Protein AF-A0A9E2HYE9-F1 (afdb_monomer_lite)

Sequence (59 aa):
ELYGTKVEFGREYIIPKPFDKRLIVEVSSAVAAAALHSGASTLSGFDIESYKKQLSTRI

pLDDT: mean 85.88, std 9.74, range [53.94, 96.75]

Radius of gyration: 14.39 Å; chains: 1; bounding box: 31×24×35 Å

Foldseek 3Di:
DPPPDDDDDDPVHPDDDPPPLVCQLVVVLVVVVVCVVVVVDPDPPDDSVVSSVVSVVVD

Structure (mmCIF, N/CA/C/O backbone):
data_AF-A0A9E2HYE9-F1
#
_entry.id   AF-A0A9E2HYE9-F1
#
loop_
_atom_site.group_PDB
_atom_site.id
_atom_site.type_symbol
_atom_site.label_atom_id
_atom_site.label_alt_id
_atom_site.label_comp_id
_atom_site.label_asym_id
_atom_site.label_entity_id
_atom_site.label_seq_id
_atom_site.pdbx_PDB_ins_code
_atom_site.Cartn_x
_atom_site.Cartn_y
_atom_site.Cartn_z
_atom_site.occupancy
_atom_site.B_iso_or_equiv
_atom_site.auth_seq_id
_atom_site.auth_comp_id
_atom_site.auth_asym_id
_atom_site.auth_atom_id
_atom_site.pdbx_PDB_model_num
ATOM 1 N N . GLU A 1 1 ? -10.402 7.715 15.343 1.00 53.94 1 GLU A N 1
ATOM 2 C CA . GLU A 1 1 ? -11.855 7.460 15.438 1.00 53.94 1 GLU A CA 1
ATOM 3 C C . GLU A 1 1 ? -12.399 7.273 14.032 1.00 53.94 1 GLU A C 1
ATOM 5 O O . GLU A 1 1 ? -11.978 7.999 13.140 1.00 53.94 1 GLU A O 1
ATOM 10 N N . LEU A 1 2 ? -13.265 6.287 13.812 1.00 59.03 2 LEU A N 1
ATOM 11 C CA . LEU A 1 2 ? -13.988 6.111 12.550 1.00 59.03 2 LEU A CA 1
ATOM 12 C C . LEU A 1 2 ? -15.459 6.366 12.849 1.00 59.03 2 LEU A C 1
ATOM 14 O O . LEU A 1 2 ? -16.032 5.671 13.683 1.00 59.03 2 LEU A O 1
ATOM 18 N N . TYR A 1 3 ? -16.049 7.384 12.218 1.00 63.75 3 TYR A N 1
ATOM 19 C CA . TYR A 1 3 ? -17.456 7.757 12.424 1.00 63.75 3 TYR A CA 1
ATOM 20 C C . TYR A 1 3 ? -17.841 7.950 13.908 1.00 63.75 3 TYR A C 1
ATOM 22 O O . TYR A 1 3 ? -18.897 7.505 14.346 1.00 63.75 3 TYR A O 1
ATOM 30 N N . GLY A 1 4 ? -16.957 8.559 14.708 1.00 67.38 4 GLY A N 1
ATOM 31 C CA . GLY A 1 4 ? -17.219 8.846 16.127 1.00 67.38 4 GLY A CA 1
ATOM 32 C C . GLY A 1 4 ? -17.192 7.630 17.061 1.00 67.38 4 GLY A C 1
ATOM 33 O O . GLY A 1 4 ? -17.512 7.768 18.235 1.00 67.38 4 GLY A O 1
ATOM 34 N N 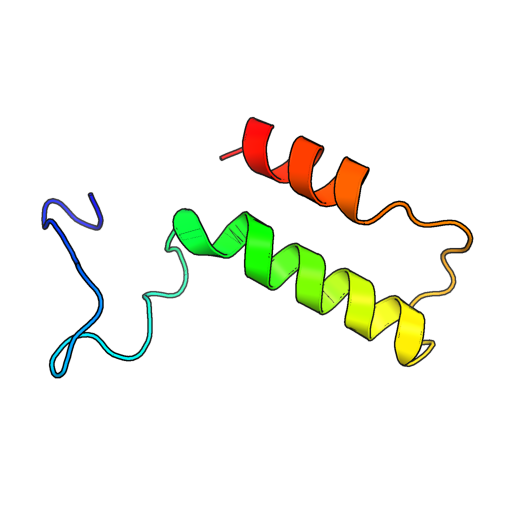. THR A 1 5 ? -16.790 6.449 16.574 1.00 67.50 5 THR A N 1
ATOM 35 C CA . THR A 1 5 ? -16.618 5.247 17.403 1.00 67.50 5 THR A CA 1
ATOM 36 C C . THR A 1 5 ? -15.160 4.787 17.371 1.00 67.50 5 THR A C 1
ATOM 38 O O . THR A 1 5 ? -14.468 4.868 16.346 1.00 67.50 5 THR A O 1
ATOM 41 N N . LYS A 1 6 ? -14.653 4.3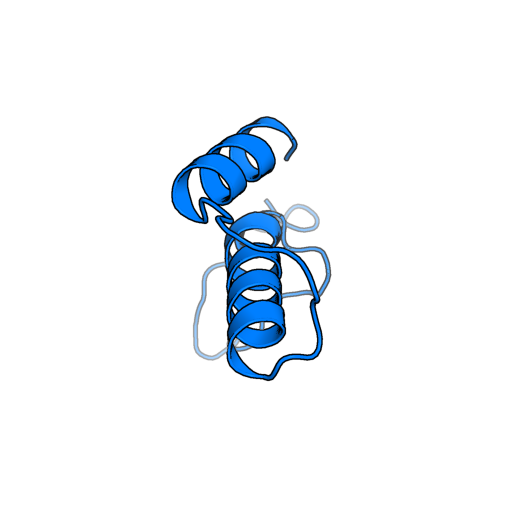11 18.513 1.00 67.19 6 LYS A N 1
ATOM 42 C CA . LYS A 1 6 ? -13.329 3.695 18.604 1.00 67.19 6 LYS A CA 1
ATOM 43 C C . LYS A 1 6 ? -13.451 2.251 18.113 1.00 67.19 6 LYS A C 1
ATOM 45 O O . LYS A 1 6 ? -13.970 1.396 18.818 1.00 67.19 6 LYS A O 1
ATOM 50 N N . VAL A 1 7 ? -13.056 2.015 16.862 1.00 73.69 7 VAL A N 1
ATOM 51 C CA . VAL A 1 7 ? -13.214 0.711 16.207 1.00 73.69 7 VAL A CA 1
ATOM 52 C C . VAL A 1 7 ? -11.890 -0.051 16.245 1.00 73.69 7 VAL A C 1
ATOM 54 O O . VAL A 1 7 ? -10.900 0.351 15.619 1.00 73.69 7 VAL A O 1
ATOM 57 N N . GLU A 1 8 ? -11.882 -1.148 16.992 1.00 79.25 8 GLU A N 1
ATOM 58 C CA . GLU A 1 8 ? -10.753 -2.067 17.126 1.00 79.25 8 GLU A CA 1
ATOM 59 C C . GLU A 1 8 ? -11.066 -3.375 16.400 1.00 79.25 8 GLU A C 1
ATOM 61 O O . GLU A 1 8 ? -12.224 -3.780 16.299 1.00 79.25 8 GLU A O 1
ATOM 66 N N . PHE A 1 9 ? -10.034 -4.008 15.842 1.00 81.06 9 PHE A N 1
ATOM 67 C CA . PHE A 1 9 ? -10.200 -5.283 15.156 1.00 81.06 9 PHE A CA 1
ATOM 68 C C . PHE A 1 9 ? -10.641 -6.361 16.145 1.00 81.06 9 PHE A C 1
ATOM 70 O O . PHE A 1 9 ? -10.082 -6.493 17.231 1.00 81.06 9 PHE A O 1
ATOM 77 N N . GLY A 1 10 ? -11.650 -7.136 15.761 1.00 84.06 10 GLY A N 1
ATOM 78 C CA . GLY A 1 10 ? -12.234 -8.163 16.614 1.00 84.06 10 GLY A CA 1
ATOM 79 C C . GLY A 1 10 ? -13.294 -8.969 15.879 1.00 84.06 10 GLY A C 1
ATOM 80 O O . GLY A 1 10 ? -13.526 -8.765 14.690 1.00 84.06 10 GLY A O 1
ATOM 81 N N . ARG A 1 11 ? -13.968 -9.875 16.595 1.00 86.88 11 ARG A N 1
ATOM 82 C CA . ARG A 1 11 ? -15.016 -10.744 16.024 1.00 86.88 11 ARG A CA 1
ATOM 83 C C . ARG A 1 11 ? -16.086 -9.957 15.255 1.00 86.88 11 ARG A C 1
ATOM 85 O O . ARG A 1 11 ? -16.500 -10.386 14.187 1.00 86.88 11 ARG A O 1
ATOM 92 N N . GLU A 1 12 ? -16.461 -8.791 15.773 1.00 82.75 12 GLU A N 1
ATOM 93 C CA . GLU A 1 12 ? -17.493 -7.922 15.193 1.00 82.75 12 GLU A CA 1
ATOM 94 C C . GLU A 1 12 ? -16.933 -6.893 14.185 1.00 82.75 12 GLU A C 1
ATOM 96 O O . GLU A 1 12 ? -17.687 -6.159 13.550 1.00 82.75 12 GLU A O 1
ATOM 101 N N . TYR A 1 13 ? -15.607 -6.823 14.018 1.00 80.56 13 TYR A N 1
ATOM 102 C CA . TYR A 1 13 ? -14.926 -5.909 13.097 1.00 80.56 13 TYR A CA 1
ATOM 103 C C . TYR A 1 13 ? -13.680 -6.580 12.505 1.00 80.56 13 TYR A C 1
ATOM 105 O O . TYR A 1 13 ? -12.545 -6.314 12.901 1.00 80.56 13 TYR A O 1
ATOM 113 N N . ILE A 1 14 ? -13.924 -7.504 11.574 1.00 84.88 14 ILE A N 1
ATOM 114 C CA . ILE A 1 14 ? -12.886 -8.306 10.908 1.00 84.88 14 ILE A CA 1
ATOM 115 C C . ILE A 1 14 ? -12.339 -7.567 9.686 1.00 84.88 14 ILE A C 1
ATOM 117 O O . ILE A 1 14 ? -11.129 -7.493 9.489 1.00 84.88 14 ILE A O 1
ATOM 121 N N . ILE A 1 15 ? -13.239 -7.013 8.867 1.00 85.38 15 ILE A N 1
ATOM 122 C CA . ILE A 1 15 ? -12.879 -6.290 7.649 1.00 85.38 15 ILE A CA 1
ATOM 123 C C . ILE A 1 15 ? -13.038 -4.790 7.903 1.00 85.38 15 ILE A C 1
ATOM 125 O O . ILE A 1 15 ? -14.125 -4.334 8.278 1.00 85.38 15 ILE A O 1
ATOM 129 N N . PRO A 1 16 ? -11.970 -4.013 7.692 1.00 80.25 16 PRO A N 1
ATOM 130 C CA . PRO A 1 16 ? -11.997 -2.584 7.912 1.00 80.25 16 PRO A CA 1
ATOM 131 C C . PRO A 1 16 ? -12.869 -1.857 6.889 1.00 80.25 16 PRO A C 1
ATOM 133 O O . PRO A 1 16 ? -13.092 -2.323 5.772 1.00 80.25 16 PRO A O 1
ATOM 136 N N . LYS A 1 17 ? -13.366 -0.677 7.266 1.00 82.56 17 LYS A N 1
ATOM 137 C CA . LYS A 1 17 ? -14.151 0.155 6.349 1.00 82.56 17 LYS A CA 1
ATOM 138 C C . LYS A 1 17 ? -13.271 0.689 5.200 1.00 82.56 17 LYS A C 1
ATOM 140 O O . LYS A 1 17 ? -12.102 0.986 5.436 1.00 82.56 17 LYS A O 1
ATOM 145 N N . PRO A 1 18 ? -13.827 0.896 3.988 1.00 77.75 18 PRO A N 1
ATOM 146 C CA . PRO A 1 18 ? -13.057 1.289 2.799 1.00 77.75 18 PRO A CA 1
ATOM 147 C C . PRO A 1 18 ? -12.188 2.547 2.950 1.00 77.75 18 PRO A C 1
ATOM 149 O O . PRO A 1 18 ? -11.141 2.645 2.322 1.00 77.75 18 PRO A O 1
ATOM 152 N N . PHE A 1 19 ? -12.604 3.499 3.789 1.00 75.44 19 PHE A N 1
ATOM 153 C CA . PHE A 1 19 ? -11.896 4.766 4.020 1.00 75.44 19 PHE A CA 1
ATOM 154 C C . PHE A 1 19 ? -11.203 4.824 5.388 1.00 75.44 19 PHE A C 1
ATOM 156 O O . PHE A 1 19 ? -11.002 5.899 5.954 1.00 75.44 19 PHE A O 1
ATOM 163 N N . ASP A 1 20 ? -10.855 3.667 5.953 1.00 83.12 20 ASP A N 1
ATOM 164 C CA . ASP A 1 20 ? -10.029 3.601 7.154 1.00 83.12 20 ASP A CA 1
ATOM 165 C C . ASP A 1 20 ? -8.625 4.140 6.849 1.00 83.12 20 ASP A C 1
ATOM 167 O O . ASP A 1 20 ? -7.810 3.487 6.193 1.00 83.12 20 ASP A O 1
ATOM 171 N N . LYS A 1 21 ? -8.338 5.351 7.345 1.00 79.31 21 LYS A N 1
ATOM 172 C CA . LYS A 1 21 ? -7.049 6.029 7.154 1.00 79.31 21 LYS A CA 1
ATOM 173 C C . LYS A 1 21 ? -5.852 5.167 7.555 1.00 79.31 21 LYS A C 1
ATOM 175 O O . LYS A 1 21 ? -4.791 5.302 6.953 1.00 79.31 21 LYS A O 1
ATOM 180 N N . ARG A 1 22 ? -6.026 4.255 8.522 1.00 80.38 22 ARG A N 1
ATOM 181 C CA . ARG A 1 22 ? -4.963 3.354 8.997 1.00 80.38 22 ARG A CA 1
ATOM 182 C C . ARG A 1 22 ? -4.451 2.421 7.901 1.00 80.38 22 ARG A C 1
ATOM 184 O O . ARG A 1 22 ? -3.335 1.931 8.001 1.00 80.38 22 ARG A O 1
ATOM 191 N N . LEU A 1 23 ? -5.249 2.180 6.862 1.00 87.25 23 LEU A N 1
ATOM 192 C CA . LEU A 1 23 ? -4.934 1.230 5.797 1.00 87.25 23 LEU A CA 1
ATOM 193 C C . LEU A 1 23 ? -4.460 1.881 4.517 1.00 87.25 23 LEU A C 1
ATOM 195 O O . LEU A 1 23 ? -3.930 1.185 3.659 1.00 87.25 23 LEU A O 1
ATOM 199 N N . ILE A 1 24 ? -4.628 3.194 4.377 1.00 88.19 24 ILE A N 1
ATOM 200 C CA . ILE A 1 24 ? -4.244 3.901 3.155 1.00 88.19 24 ILE A CA 1
ATOM 201 C C . ILE A 1 24 ? -2.757 3.675 2.862 1.00 88.19 24 ILE A C 1
ATOM 203 O O . ILE A 1 24 ? -2.405 3.396 1.718 1.00 88.19 24 ILE A O 1
ATOM 207 N N . VAL A 1 25 ? -1.899 3.728 3.886 1.00 91.69 25 VAL A N 1
ATOM 208 C CA . VAL A 1 25 ? -0.456 3.473 3.735 1.00 91.69 25 VAL A CA 1
ATOM 209 C C . VAL A 1 25 ? -0.196 2.026 3.326 1.00 91.69 25 VAL A C 1
ATOM 211 O O . VAL A 1 25 ? 0.492 1.791 2.333 1.00 91.69 25 VAL A O 1
ATOM 214 N N . GLU A 1 26 ? -0.764 1.067 4.056 1.00 90.75 26 GLU A N 1
ATOM 215 C CA . GLU A 1 26 ? -0.461 -0.355 3.876 1.00 90.75 26 GLU A CA 1
ATOM 216 C C . GLU A 1 26 ? -0.992 -0.886 2.540 1.00 90.75 26 GLU A C 1
ATOM 218 O O . GLU A 1 26 ? -0.245 -1.454 1.745 1.00 90.75 26 GLU A O 1
ATOM 223 N N . VAL A 1 27 ? -2.266 -0.620 2.241 1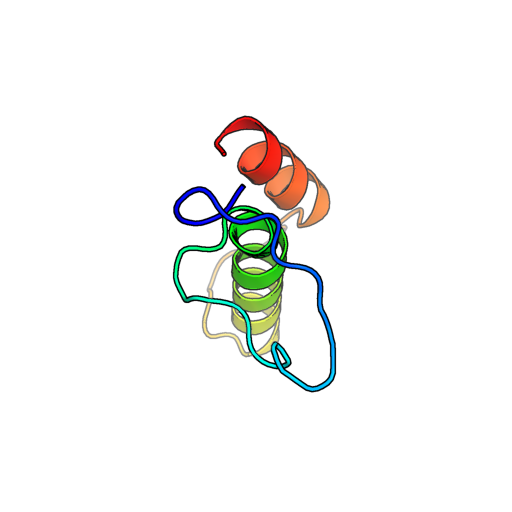.00 91.88 27 VAL A N 1
ATOM 224 C CA . VAL A 1 27 ? -2.930 -1.091 1.021 1.00 91.88 27 VAL A CA 1
ATOM 225 C C . VAL A 1 27 ? -2.288 -0.472 -0.214 1.00 91.88 27 VAL A C 1
ATOM 227 O O . VAL A 1 27 ? -1.960 -1.195 -1.152 1.00 91.88 27 VAL A O 1
ATOM 230 N N . SER A 1 28 ? -2.050 0.844 -0.220 1.00 92.94 28 SER A N 1
ATOM 231 C CA . SER A 1 28 ? -1.445 1.505 -1.386 1.00 92.94 28 SER A CA 1
ATOM 232 C C . SER A 1 28 ? -0.024 1.002 -1.644 1.00 92.94 28 SER A C 1
ATOM 234 O O . SER A 1 28 ? 0.352 0.782 -2.793 1.00 92.94 28 SER A O 1
ATOM 236 N N . SER A 1 29 ? 0.758 0.773 -0.584 1.00 94.00 29 SER A N 1
ATOM 237 C CA . SER A 1 29 ? 2.124 0.251 -0.707 1.00 94.00 29 SER A CA 1
ATOM 238 C C . SER A 1 29 ? 2.138 -1.194 -1.203 1.00 94.00 29 SER A C 1
ATOM 240 O O . SER A 1 29 ? 2.924 -1.527 -2.088 1.00 94.00 29 SER A O 1
ATOM 242 N N . ALA A 1 30 ? 1.237 -2.042 -0.698 1.00 94.00 30 ALA A N 1
ATOM 243 C CA . ALA A 1 30 ? 1.093 -3.421 -1.154 1.00 94.00 30 ALA A CA 1
ATOM 244 C C . ALA A 1 30 ? 0.672 -3.498 -2.631 1.00 94.00 30 ALA A C 1
ATOM 246 O O . ALA A 1 30 ? 1.240 -4.280 -3.394 1.00 94.00 30 ALA A O 1
ATOM 247 N N . VAL A 1 31 ? -0.268 -2.649 -3.060 1.00 94.69 31 VAL A N 1
ATOM 248 C CA . VAL A 1 31 ? -0.678 -2.549 -4.469 1.00 94.69 31 VAL A CA 1
ATOM 249 C C . VAL A 1 31 ? 0.485 -2.0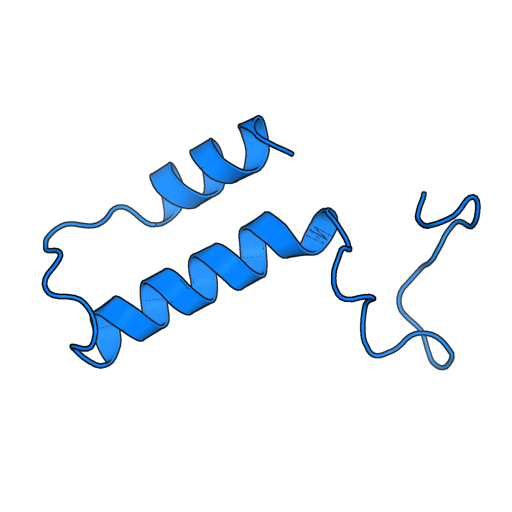84 -5.344 1.00 94.69 31 VAL A C 1
ATOM 251 O O . VAL A 1 31 ? 0.715 -2.671 -6.398 1.00 94.69 31 VAL A O 1
ATOM 254 N N . ALA A 1 32 ? 1.259 -1.086 -4.905 1.00 94.31 32 ALA A N 1
ATOM 255 C CA . ALA A 1 32 ? 2.441 -0.630 -5.635 1.00 94.31 32 ALA A CA 1
ATOM 256 C C . ALA A 1 32 ? 3.487 -1.750 -5.790 1.00 94.31 32 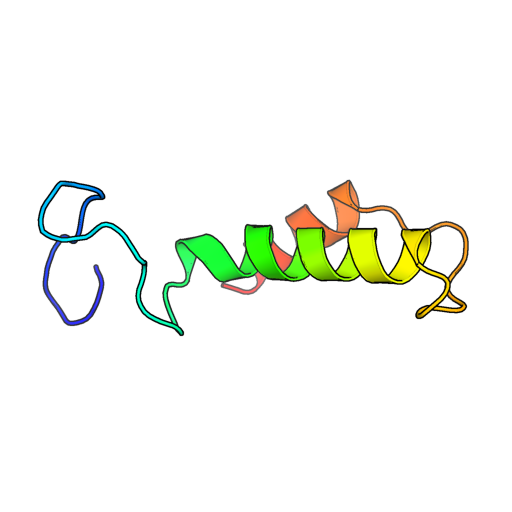ALA A C 1
ATOM 258 O O . ALA A 1 32 ? 3.985 -1.975 -6.892 1.00 94.31 32 ALA A O 1
ATOM 259 N N . ALA A 1 33 ? 3.765 -2.507 -4.723 1.00 93.06 33 ALA A N 1
ATOM 260 C CA . ALA A 1 33 ? 4.661 -3.665 -4.773 1.00 93.06 33 ALA A CA 1
ATOM 261 C C . ALA A 1 33 ? 4.165 -4.737 -5.753 1.00 93.06 33 ALA A C 1
ATOM 263 O O . ALA A 1 33 ? 4.927 -5.235 -6.583 1.00 93.06 33 ALA A O 1
ATOM 264 N N . ALA A 1 34 ? 2.876 -5.075 -5.677 1.00 95.38 34 ALA A N 1
ATOM 265 C CA . ALA A 1 34 ? 2.257 -6.063 -6.549 1.00 95.38 34 ALA A CA 1
ATOM 266 C C . ALA A 1 34 ? 2.285 -5.619 -8.017 1.00 95.38 34 ALA A C 1
ATOM 268 O O . ALA A 1 34 ? 2.538 -6.437 -8.899 1.00 95.38 34 ALA A O 1
ATOM 269 N N . ALA A 1 35 ? 2.084 -4.328 -8.290 1.00 95.50 35 ALA A N 1
ATOM 270 C CA . ALA A 1 35 ? 2.158 -3.775 -9.637 1.00 95.50 35 ALA A CA 1
ATOM 271 C C . ALA A 1 35 ? 3.568 -3.901 -10.238 1.00 95.50 35 ALA A C 1
ATOM 273 O O . ALA A 1 35 ? 3.701 -4.221 -11.416 1.00 95.50 35 ALA A O 1
ATOM 274 N N . LEU A 1 36 ? 4.615 -3.704 -9.430 1.00 93.31 36 LEU A N 1
ATOM 275 C CA . LEU A 1 36 ? 6.004 -3.906 -9.857 1.00 93.31 36 LEU A CA 1
ATOM 276 C C . LEU A 1 36 ? 6.306 -5.385 -10.111 1.00 93.31 36 LEU A C 1
ATOM 278 O O . LEU A 1 36 ? 6.873 -5.730 -11.141 1.00 93.31 36 LEU A O 1
ATOM 282 N N . HIS A 1 37 ? 5.896 -6.267 -9.195 1.00 92.88 37 HIS A N 1
ATOM 283 C CA . HIS A 1 37 ? 6.174 -7.700 -9.303 1.00 92.88 37 HIS A CA 1
ATOM 284 C C . HIS A 1 37 ? 5.422 -8.358 -10.470 1.00 92.88 37 HIS A C 1
ATOM 286 O O . HIS A 1 37 ? 5.980 -9.181 -11.187 1.00 92.88 37 HIS A O 1
ATOM 292 N N . SER A 1 38 ? 4.164 -7.979 -10.693 1.00 96.00 38 SER A N 1
ATOM 293 C CA . SER A 1 38 ? 3.350 -8.517 -11.792 1.00 96.00 38 SER A CA 1
ATOM 294 C C . SER A 1 38 ? 3.725 -7.967 -13.172 1.00 96.00 38 SER A C 1
ATOM 296 O O . SER A 1 38 ? 3.186 -8.436 -14.171 1.00 96.00 38 SER A O 1
ATOM 298 N N . GLY A 1 39 ? 4.601 -6.959 -13.248 1.00 93.75 39 GLY A N 1
ATOM 299 C CA . GLY A 1 39 ? 4.893 -6.245 -14.493 1.00 93.75 39 GLY A CA 1
ATOM 300 C C . GLY A 1 39 ? 3.747 -5.349 -14.978 1.00 93.75 39 GLY A C 1
ATOM 301 O O . GLY A 1 39 ? 3.820 -4.811 -16.079 1.00 93.75 39 GLY A O 1
ATOM 302 N N . ALA A 1 40 ? 2.699 -5.155 -14.167 1.00 96.75 40 ALA A N 1
ATOM 303 C CA . ALA A 1 40 ? 1.634 -4.196 -14.457 1.00 96.75 40 ALA A CA 1
ATOM 304 C C . ALA A 1 40 ? 2.142 -2.742 -14.447 1.00 96.75 40 ALA A C 1
ATOM 306 O O . ALA A 1 40 ? 1.545 -1.869 -15.072 1.00 96.75 40 ALA A O 1
ATOM 307 N N . SER A 1 41 ? 3.243 -2.479 -13.738 1.00 94.44 41 SER A N 1
ATOM 308 C CA . SER A 1 41 ? 3.950 -1.201 -13.730 1.00 94.44 41 SER A CA 1
ATOM 309 C C . SER A 1 41 ? 5.263 -1.294 -14.507 1.00 94.44 41 SER A C 1
ATOM 311 O O . SER A 1 41 ? 6.030 -2.236 -14.333 1.00 94.44 41 SER A O 1
ATOM 313 N N . THR A 1 42 ? 5.562 -0.269 -15.309 1.00 93.50 42 THR A N 1
ATOM 314 C CA . THR A 1 42 ? 6.847 -0.108 -16.016 1.00 93.50 42 THR A CA 1
ATOM 315 C C . THR A 1 42 ? 7.888 0.660 -15.195 1.00 93.50 42 THR A C 1
ATOM 317 O O . THR A 1 42 ? 8.946 1.020 -15.707 1.00 93.50 42 THR A O 1
ATOM 320 N N . LEU A 1 43 ? 7.571 0.997 -13.944 1.00 90.38 43 LEU A N 1
ATOM 321 C CA . LEU A 1 43 ? 8.393 1.861 -13.107 1.00 90.38 43 LEU A CA 1
ATOM 322 C C . LEU A 1 43 ? 9.578 1.070 -12.532 1.00 90.38 43 LEU A C 1
ATOM 324 O O . LEU A 1 43 ? 9.394 0.053 -11.873 1.00 90.38 43 LEU A O 1
ATOM 328 N N . SER A 1 44 ? 10.803 1.534 -12.772 1.00 84.81 44 SER A N 1
ATOM 329 C CA . SER A 1 44 ? 12.035 0.897 -12.288 1.00 84.81 44 SER A CA 1
ATOM 330 C C . SER A 1 44 ? 12.628 1.650 -11.096 1.00 84.81 44 SER A C 1
ATOM 332 O O . SER A 1 44 ? 12.595 2.878 -11.074 1.00 84.81 44 SER A O 1
ATOM 334 N N . GLY A 1 45 ? 13.229 0.935 -10.139 1.00 84.25 45 GLY A N 1
ATOM 335 C CA . GLY A 1 45 ? 13.934 1.561 -9.008 1.00 84.25 45 GLY A CA 1
ATOM 336 C C . GLY A 1 45 ? 13.012 2.221 -7.979 1.00 84.25 45 GLY A C 1
ATOM 337 O O . GLY A 1 45 ? 13.389 3.206 -7.351 1.00 84.25 45 GLY A O 1
ATOM 338 N N . PHE A 1 46 ? 11.791 1.709 -7.823 1.00 90.12 46 PHE A N 1
ATOM 339 C CA . PHE A 1 46 ? 10.839 2.232 -6.850 1.00 90.12 46 PHE A CA 1
ATOM 340 C C . PHE A 1 46 ? 11.252 1.891 -5.413 1.00 90.12 46 PHE A C 1
ATOM 342 O O . PHE A 1 46 ? 11.359 0.719 -5.052 1.00 90.12 46 PHE A O 1
ATOM 349 N N . ASP A 1 47 ? 11.431 2.921 -4.587 1.00 93.69 47 ASP A N 1
ATOM 350 C CA . ASP A 1 47 ? 11.671 2.777 -3.153 1.00 93.69 47 ASP A CA 1
ATOM 351 C C . ASP A 1 47 ? 10.341 2.758 -2.392 1.00 93.69 47 ASP A C 1
ATOM 353 O O . ASP A 1 47 ? 9.693 3.789 -2.166 1.00 93.69 47 ASP A O 1
ATOM 357 N N . ILE A 1 48 ? 9.943 1.555 -1.985 1.00 92.25 48 ILE A N 1
ATOM 358 C CA . ILE A 1 48 ? 8.690 1.330 -1.274 1.00 92.25 48 ILE A CA 1
ATOM 359 C C . ILE A 1 48 ? 8.675 1.949 0.128 1.00 92.25 48 ILE A C 1
ATOM 361 O O . ILE A 1 48 ? 7.616 2.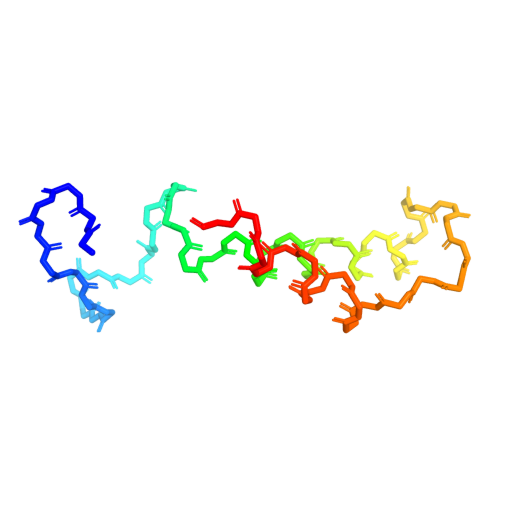365 0.594 1.00 92.25 48 ILE A O 1
ATOM 365 N N . GLU A 1 49 ? 9.823 2.058 0.795 1.00 93.19 49 GLU A N 1
ATOM 366 C CA . GLU A 1 49 ? 9.902 2.614 2.146 1.00 93.19 49 GLU A CA 1
ATOM 367 C C . GLU A 1 49 ? 9.781 4.140 2.105 1.00 93.19 49 GLU A C 1
ATOM 369 O O . GLU A 1 49 ? 9.023 4.734 2.880 1.00 93.19 49 GLU A O 1
ATOM 374 N N . SER A 1 50 ? 10.426 4.783 1.127 1.00 94.31 50 SER A N 1
ATOM 375 C CA . SER A 1 50 ? 10.201 6.204 0.840 1.00 94.31 50 SER A CA 1
ATOM 376 C C . SER A 1 50 ? 8.736 6.480 0.490 1.00 94.31 50 SER A C 1
ATOM 378 O O . SER A 1 50 ? 8.144 7.440 0.994 1.00 94.31 50 SER A O 1
ATOM 380 N N . TYR A 1 51 ? 8.110 5.611 -0.308 1.00 93.00 51 TYR A N 1
ATOM 381 C CA . TYR A 1 51 ? 6.697 5.739 -0.656 1.00 93.00 51 TYR A CA 1
ATOM 382 C C . TYR A 1 51 ? 5.770 5.615 0.561 1.00 93.00 51 TYR A C 1
ATOM 384 O O . TYR A 1 51 ? 4.917 6.482 0.764 1.00 93.00 51 TYR A O 1
ATOM 392 N N . LYS A 1 52 ? 5.978 4.611 1.425 1.00 93.00 52 LYS A N 1
ATOM 393 C CA . LYS A 1 52 ? 5.249 4.467 2.698 1.00 93.00 52 LYS A CA 1
ATOM 394 C C . LYS A 1 52 ? 5.362 5.724 3.554 1.00 93.00 52 LYS A C 1
ATOM 396 O O . LYS A 1 52 ? 4.354 6.226 4.055 1.00 93.00 52 LYS A O 1
ATOM 401 N N . LYS A 1 53 ? 6.573 6.277 3.683 1.00 93.56 53 LYS A N 1
ATOM 402 C CA . LYS A 1 53 ? 6.814 7.508 4.445 1.00 93.56 53 LYS A CA 1
ATOM 403 C C . LYS A 1 53 ? 6.059 8.697 3.849 1.00 93.56 53 LYS A C 1
ATOM 405 O O . LYS A 1 53 ? 5.374 9.406 4.585 1.00 93.56 53 LYS A O 1
ATOM 410 N N . GLN A 1 54 ? 6.107 8.883 2.530 1.00 92.81 54 GLN A N 1
ATOM 411 C CA . GLN A 1 54 ? 5.348 9.941 1.857 1.00 92.81 54 GLN A CA 1
ATOM 412 C C . GLN A 1 54 ? 3.840 9.801 2.072 1.00 92.81 54 GLN A C 1
ATOM 414 O O . GLN A 1 54 ? 3.174 10.797 2.348 1.00 92.81 54 GLN A O 1
ATOM 419 N N . LEU A 1 55 ? 3.299 8.583 1.979 1.00 91.25 55 LEU A N 1
ATOM 420 C CA . LEU A 1 55 ? 1.885 8.327 2.246 1.00 91.25 55 LEU A CA 1
ATOM 421 C C . LEU A 1 55 ? 1.517 8.654 3.693 1.00 91.25 55 LEU A C 1
ATOM 423 O O . LEU A 1 55 ? 0.513 9.322 3.910 1.00 91.25 55 LEU A O 1
ATOM 427 N N . SER A 1 56 ? 2.349 8.263 4.664 1.00 88.56 56 SER A N 1
ATOM 428 C CA . SER A 1 56 ? 2.105 8.530 6.089 1.00 88.56 56 SER A CA 1
ATOM 429 C C . SER A 1 56 ? 2.024 10.022 6.431 1.00 88.56 56 SER A C 1
ATOM 431 O O . SER A 1 56 ? 1.311 10.400 7.350 1.00 88.56 56 SER A O 1
ATOM 433 N N . THR A 1 57 ? 2.712 10.883 5.673 1.00 89.44 57 THR A N 1
ATOM 434 C CA . THR A 1 57 ? 2.665 12.345 5.859 1.00 89.44 57 THR A CA 1
ATOM 435 C C . THR A 1 57 ? 1.398 12.978 5.266 1.00 89.44 57 THR A C 1
ATOM 437 O O . THR A 1 57 ? 1.071 14.114 5.590 1.00 89.44 57 THR A O 1
ATOM 440 N N . ARG A 1 58 ? 0.681 12.274 4.379 1.00 84.25 58 ARG A N 1
ATOM 441 C CA . ARG A 1 58 ? -0.484 12.804 3.646 1.00 84.25 58 ARG A CA 1
ATOM 442 C C . ARG A 1 58 ? -1.839 12.517 4.310 1.00 84.25 58 ARG A C 1
ATOM 444 O O . ARG A 1 58 ? -2.835 13.075 3.853 1.00 84.25 58 ARG A O 1
ATOM 451 N N . ILE A 1 59 ? -1.899 11.637 5.312 1.00 77.94 59 ILE A N 1
ATOM 452 C CA . ILE A 1 59 ? -3.146 11.129 5.931 1.00 77.94 59 ILE A CA 1
ATOM 453 C C . ILE A 1 59 ? -3.429 11.716 7.311 1.00 77.94 59 ILE A C 1
ATOM 455 O O . ILE A 1 59 ? -4.645 11.866 7.624 1.00 77.94 59 ILE A O 1
#

Secondary structure (DSSP, 8-state):
-BTTB----BTTB-S--TT-HHHHHHHHHHHHHHHHHTT-----S--HHHHHHHHHHH-